Protein AF-A0A383BA47-F1 (afdb_monomer)

pLDDT: mean 78.06, std 13.77, range [44.09, 92.88]

Nearest PDB structures (foldseek):
  3ci6-assembly1_B  TM=8.233E-01  e=1.642E-02  Acinetobacter baylyi ADP1
  4g3k-assembly1_A  TM=7.270E-01  e=2.456E-01  Aquifex aeolicus VF5
  6oei-assembly1_A-2  TM=8.410E-01  e=1.365E+00  Saccharomyces cerevisiae S288C
  8att-assembly1_A  TM=3.236E-01  e=5.108E+00  Saccharomyces cerevisiae S288C
  8atv-assembly1_A  TM=3.169E-01  e=6.651E+00  Saccharomyces cerevisiae S288C

Mean predicted aligned error: 12.54 Å

Foldseek 3Di:
DDDDDPDPDPDPPPPCVVVVVVLVVVLVVLLVPDPDPLVSVQVNQVSVCVVVVHQWDWDWDQDPVVRDTDTSDIDNCVVVVVD

Sequence (83 aa):
MFFKSKNPEPIKQESTTSKDLAIITQMNQEFATSLDLNETLQTALEVIIKRINAQAANIFLIEEKKQVFQCIASKHQAYLDEY

Structure (mmCIF, N/CA/C/O backbone):
data_AF-A0A383BA47-F1
#
_entry.id   AF-A0A383BA47-F1
#
loop_
_atom_site.group_PDB
_atom_site.id
_atom_site.type_symbol
_atom_site.label_atom_id
_atom_site.label_alt_id
_atom_site.label_comp_id
_atom_site.label_asym_id
_atom_site.label_entity_id
_atom_site.label_seq_id
_atom_site.pdbx_PDB_ins_code
_atom_site.Cartn_x
_atom_site.Cartn_y
_atom_site.Cartn_z
_atom_site.occupancy
_atom_site.B_iso_or_equiv
_atom_site.auth_seq_id
_atom_site.auth_comp_id
_atom_site.auth_asym_id
_atom_site.auth_atom_id
_atom_site.pdbx_PDB_model_num
ATOM 1 N N . MET A 1 1 ? 40.125 -45.798 11.653 1.00 44.09 1 MET A N 1
ATOM 2 C CA . MET A 1 1 ? 39.764 -44.735 10.689 1.00 44.09 1 MET A CA 1
ATOM 3 C C . MET A 1 1 ? 38.896 -43.728 11.426 1.00 44.09 1 MET A C 1
ATOM 5 O O . MET A 1 1 ? 37.836 -44.101 11.905 1.00 44.09 1 MET A O 1
ATOM 9 N N . PHE A 1 2 ? 39.395 -42.509 11.628 1.00 46.53 2 PHE A N 1
ATOM 10 C CA . PHE A 1 2 ? 38.716 -41.472 12.409 1.00 46.53 2 PHE A CA 1
ATOM 11 C C . PHE A 1 2 ? 37.846 -40.626 11.478 1.00 46.53 2 PHE A C 1
ATOM 13 O O . PHE A 1 2 ? 38.352 -39.776 10.747 1.00 46.53 2 PHE A O 1
ATOM 20 N N . PHE A 1 3 ? 36.540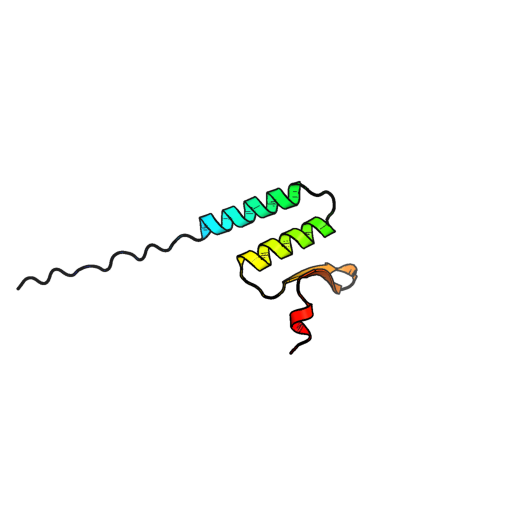 -40.879 11.485 1.00 56.44 3 PHE A N 1
ATOM 21 C CA . PHE A 1 3 ? 35.571 -40.059 10.768 1.00 56.44 3 PHE A CA 1
ATOM 22 C C . PHE A 1 3 ? 35.382 -38.744 11.530 1.00 56.44 3 PHE A C 1
ATOM 24 O O . PHE A 1 3 ? 34.705 -38.692 12.554 1.00 56.44 3 PHE A O 1
ATOM 31 N N . LYS A 1 4 ? 36.010 -37.667 11.047 1.00 53.75 4 LYS A N 1
ATOM 32 C CA . LYS A 1 4 ? 35.660 -36.308 11.468 1.00 53.75 4 LYS A CA 1
ATOM 33 C C . LYS A 1 4 ? 34.277 -35.993 10.900 1.00 53.75 4 LYS A C 1
ATOM 35 O O . LYS A 1 4 ? 34.146 -35.765 9.700 1.00 53.75 4 LYS A O 1
ATOM 40 N N . SER A 1 5 ? 33.259 -36.002 11.756 1.00 58.50 5 SER A N 1
ATOM 41 C CA . SER A 1 5 ? 31.935 -35.489 11.411 1.00 58.50 5 SER A CA 1
ATOM 42 C C . SER A 1 5 ? 32.063 -33.994 11.103 1.00 58.50 5 SER A C 1
ATOM 44 O O . SER A 1 5 ? 32.375 -33.198 11.990 1.00 58.50 5 SER A O 1
ATOM 46 N N . LYS A 1 6 ? 31.892 -33.609 9.834 1.00 59.41 6 LYS A N 1
ATOM 47 C CA . LYS A 1 6 ? 31.643 -32.213 9.465 1.00 59.41 6 LYS A CA 1
ATOM 48 C C . LYS A 1 6 ? 30.234 -31.893 9.952 1.00 59.41 6 LYS A C 1
ATOM 50 O O . LYS A 1 6 ? 29.265 -32.284 9.308 1.00 59.41 6 LYS A O 1
ATOM 55 N N . ASN A 1 7 ? 30.123 -31.214 11.092 1.00 61.41 7 ASN A N 1
ATOM 56 C CA . ASN A 1 7 ? 28.869 -30.562 11.452 1.00 61.41 7 ASN A CA 1
ATOM 57 C C . ASN A 1 7 ? 28.491 -29.610 10.303 1.00 61.41 7 ASN A C 1
ATOM 59 O O . ASN A 1 7 ? 29.366 -28.859 9.857 1.00 61.41 7 ASN A O 1
ATOM 63 N N . PRO A 1 8 ? 27.250 -29.651 9.790 1.00 58.53 8 PRO A N 1
ATOM 64 C CA . PRO A 1 8 ? 26.812 -28.699 8.782 1.00 58.53 8 PRO A CA 1
ATOM 65 C C . PRO A 1 8 ? 26.911 -27.289 9.370 1.00 58.53 8 PRO A C 1
ATOM 67 O O . PRO A 1 8 ? 26.472 -27.044 10.496 1.00 58.53 8 PRO A O 1
ATOM 70 N N . GLU A 1 9 ? 27.547 -26.381 8.631 1.00 62.25 9 GLU A N 1
ATOM 71 C CA . GLU A 1 9 ? 27.611 -24.968 8.994 1.00 62.25 9 GLU A CA 1
ATOM 72 C C . GLU A 1 9 ? 26.181 -24.438 9.186 1.00 62.25 9 GLU A C 1
ATOM 74 O O . GLU A 1 9 ? 25.294 -24.786 8.397 1.00 62.25 9 GLU A O 1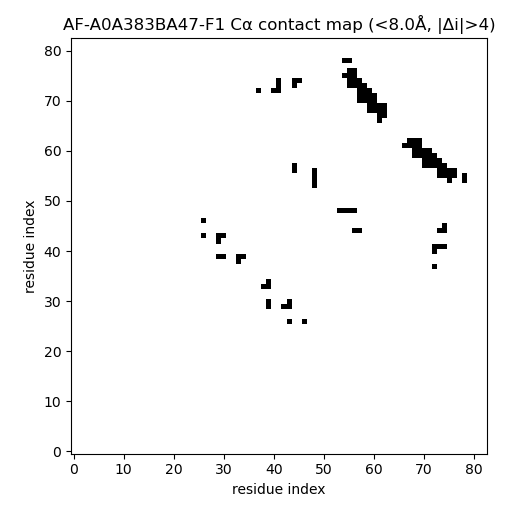
ATOM 79 N N . PRO A 1 10 ? 25.918 -23.631 10.230 1.00 57.97 10 PRO A N 1
ATOM 80 C CA . PRO A 1 10 ? 24.596 -23.064 10.432 1.00 57.97 10 PRO A CA 1
ATOM 81 C C . PRO A 1 10 ? 24.242 -22.244 9.194 1.00 57.97 10 PRO A C 1
ATOM 83 O O . PRO A 1 10 ? 24.971 -21.325 8.815 1.00 57.97 10 PRO A O 1
ATOM 86 N N . ILE A 1 11 ? 23.128 -22.599 8.555 1.00 58.88 11 ILE A N 1
ATOM 87 C CA . ILE A 1 11 ? 22.534 -21.829 7.466 1.00 58.88 11 ILE A CA 1
ATOM 88 C C . ILE A 1 11 ? 22.350 -20.414 8.019 1.00 58.88 11 ILE A C 1
ATOM 90 O O . ILE A 1 11 ? 21.511 -20.199 8.894 1.00 58.88 11 ILE A O 1
ATOM 94 N N . LYS A 1 12 ? 23.171 -19.455 7.570 1.00 57.06 12 LYS A N 1
ATOM 95 C CA . LYS A 1 12 ? 22.945 -18.034 7.843 1.00 57.06 12 LYS A CA 1
ATOM 96 C C . LYS A 1 12 ? 21.580 -17.706 7.249 1.00 57.06 12 LYS A C 1
ATOM 98 O O . LYS A 1 12 ? 21.465 -17.510 6.044 1.00 57.06 12 LYS A O 1
ATOM 103 N N . GLN A 1 13 ? 20.546 -17.686 8.083 1.00 54.66 13 GLN A N 1
ATOM 104 C CA . GLN A 1 13 ? 19.297 -17.030 7.735 1.00 54.66 13 GLN A CA 1
ATOM 105 C C . GLN A 1 13 ? 19.663 -15.568 7.479 1.00 54.66 13 GLN A C 1
ATOM 107 O O . GLN A 1 13 ? 20.000 -14.841 8.414 1.00 54.66 13 GLN A O 1
ATOM 112 N N . GLU A 1 14 ? 19.696 -15.155 6.211 1.00 56.66 14 GLU A N 1
ATOM 113 C CA . GLU A 1 14 ? 19.738 -13.736 5.872 1.00 56.66 14 GLU A CA 1
ATOM 114 C C . GLU A 1 14 ? 18.543 -13.082 6.566 1.00 56.66 14 GLU A C 1
ATOM 116 O O . GLU A 1 14 ? 17.392 -13.347 6.220 1.00 56.66 14 GLU A O 1
ATOM 121 N N . SER A 1 15 ? 18.805 -12.269 7.588 1.00 62.31 15 SER A N 1
ATOM 122 C CA . SER A 1 15 ? 17.753 -11.580 8.319 1.00 62.31 15 SER A CA 1
ATOM 123 C C . SER A 1 15 ? 17.100 -10.555 7.391 1.00 62.31 15 SER A C 1
ATOM 125 O O . SER A 1 15 ? 17.659 -9.495 7.091 1.00 62.31 15 SER A O 1
ATOM 127 N N . THR A 1 16 ? 15.886 -10.863 6.926 1.00 67.56 16 THR A N 1
ATOM 128 C CA . THR A 1 16 ? 15.071 -9.939 6.119 1.00 67.56 16 THR A CA 1
ATOM 129 C C . THR A 1 16 ? 14.748 -8.661 6.882 1.00 67.56 16 THR A C 1
ATOM 131 O O . THR A 1 16 ? 14.485 -7.644 6.262 1.00 67.56 16 THR A O 1
ATOM 134 N N . THR A 1 17 ? 14.894 -8.668 8.210 1.00 73.88 17 THR A N 1
ATOM 135 C CA . THR A 1 17 ? 14.663 -7.541 9.120 1.00 73.88 17 THR A CA 1
ATOM 136 C C . THR A 1 17 ? 15.319 -6.237 8.664 1.00 73.88 17 THR A C 1
ATOM 138 O O . THR A 1 17 ? 14.712 -5.176 8.760 1.00 73.88 17 THR A O 1
ATOM 141 N N . SER A 1 18 ? 16.547 -6.296 8.140 1.00 76.06 18 SER A N 1
ATOM 142 C CA . SER A 1 18 ? 17.244 -5.110 7.619 1.00 76.06 18 SER A CA 1
ATOM 143 C C . SER A 1 18 ? 16.606 -4.578 6.330 1.00 76.06 18 SER A C 1
ATOM 145 O O . SER A 1 18 ? 16.468 -3.367 6.151 1.00 76.06 18 SER A O 1
ATOM 147 N N . LYS A 1 19 ? 16.155 -5.485 5.454 1.00 75.62 19 LYS A N 1
ATOM 148 C CA . LYS A 1 19 ? 15.404 -5.161 4.238 1.00 75.62 19 LYS A CA 1
ATOM 149 C C . LYS A 1 19 ? 14.039 -4.578 4.626 1.00 75.62 19 LYS A C 1
ATOM 151 O O . LYS A 1 19 ? 13.702 -3.509 4.128 1.00 75.62 19 LYS A O 1
ATOM 156 N N . ASP A 1 20 ? 13.312 -5.196 5.549 1.00 77.69 20 ASP A N 1
ATOM 157 C CA . ASP A 1 20 ? 11.979 -4.767 5.992 1.00 77.69 20 ASP A CA 1
ATOM 158 C C . ASP A 1 20 ? 12.014 -3.386 6.666 1.00 77.69 20 ASP A C 1
ATOM 160 O O . ASP A 1 20 ? 11.207 -2.513 6.353 1.00 77.69 20 ASP A O 1
ATOM 164 N N . LEU A 1 21 ? 13.022 -3.120 7.503 1.00 83.62 21 LEU A N 1
ATOM 165 C CA . LEU A 1 21 ? 13.220 -1.802 8.111 1.00 83.62 21 LEU A CA 1
ATOM 166 C C . LEU A 1 21 ? 13.506 -0.712 7.066 1.00 83.62 21 LEU A C 1
ATOM 168 O O . LEU A 1 21 ? 13.016 0.415 7.186 1.00 83.62 21 LEU A O 1
ATOM 172 N N . ALA A 1 22 ? 14.258 -1.048 6.015 1.00 82.44 22 ALA A N 1
ATOM 173 C CA . ALA A 1 22 ? 14.483 -0.138 4.898 1.00 82.44 22 ALA A CA 1
ATOM 174 C C . ALA A 1 22 ? 13.191 0.133 4.103 1.00 82.44 22 ALA A C 1
ATOM 176 O O . ALA A 1 22 ? 13.036 1.236 3.591 1.00 82.44 22 ALA A O 1
ATOM 177 N N . ILE A 1 23 ? 12.252 -0.827 4.018 1.00 75.62 23 ILE A N 1
ATOM 178 C CA . ILE A 1 23 ? 10.911 -0.598 3.430 1.00 75.62 23 ILE A CA 1
ATOM 179 C C . ILE A 1 23 ? 10.189 0.478 4.229 1.00 75.62 23 ILE A C 1
ATOM 181 O O . ILE A 1 23 ? 9.776 1.490 3.674 1.00 75.62 23 ILE A O 1
ATOM 185 N N . ILE A 1 24 ? 10.077 0.258 5.538 1.00 81.62 24 ILE A N 1
ATOM 186 C CA . ILE A 1 24 ? 9.312 1.127 6.433 1.00 81.62 24 ILE A CA 1
ATOM 187 C C . ILE A 1 24 ? 9.899 2.542 6.431 1.00 81.62 24 ILE A C 1
ATOM 189 O O . ILE A 1 24 ? 9.162 3.521 6.368 1.00 81.62 24 ILE A O 1
ATOM 193 N N . THR A 1 25 ? 11.229 2.656 6.448 1.00 84.62 25 THR A N 1
ATOM 194 C CA . THR A 1 25 ? 11.914 3.954 6.407 1.00 84.62 25 THR A CA 1
ATOM 195 C C . THR A 1 25 ? 11.653 4.698 5.099 1.00 84.62 25 THR A C 1
ATOM 197 O O . THR A 1 25 ? 11.326 5.882 5.140 1.00 84.62 25 THR A O 1
ATOM 200 N N . GLN A 1 26 ? 11.755 4.015 3.954 1.00 81.06 26 GLN A N 1
ATOM 201 C CA . GLN A 1 26 ? 11.509 4.621 2.644 1.00 81.06 26 GLN A CA 1
ATOM 202 C C . GLN A 1 26 ? 10.0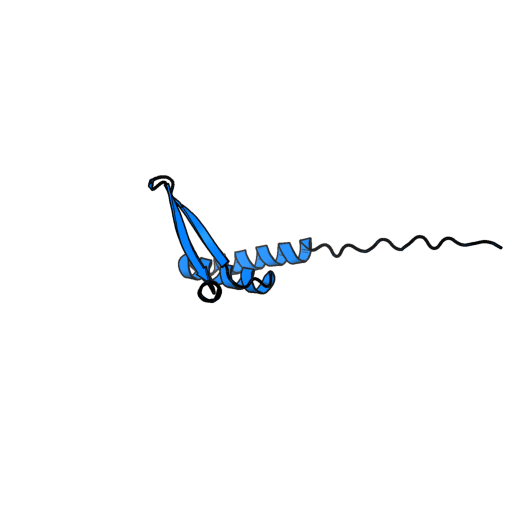49 5.069 2.500 1.00 81.06 26 GLN A C 1
ATOM 204 O O . GLN A 1 26 ? 9.794 6.206 2.115 1.00 81.06 26 GLN A O 1
ATOM 209 N N . MET A 1 27 ? 9.097 4.217 2.897 1.00 79.56 27 MET A N 1
ATOM 210 C CA . MET A 1 27 ? 7.674 4.564 2.896 1.00 79.56 27 MET A CA 1
ATOM 211 C C . MET A 1 27 ? 7.397 5.792 3.766 1.00 79.56 27 MET A C 1
ATOM 213 O O . MET A 1 27 ? 6.719 6.711 3.327 1.00 79.56 27 MET A O 1
ATOM 217 N N . ASN A 1 28 ? 7.968 5.855 4.974 1.00 82.00 28 ASN A N 1
ATOM 218 C CA . ASN A 1 28 ? 7.801 7.009 5.860 1.00 82.00 28 ASN A CA 1
ATOM 219 C C . ASN A 1 28 ? 8.359 8.309 5.265 1.00 82.00 28 ASN A C 1
ATOM 221 O O . ASN A 1 28 ? 7.776 9.369 5.479 1.00 82.00 28 ASN A O 1
ATOM 225 N N . GLN A 1 29 ? 9.475 8.247 4.534 1.00 80.56 29 GLN A N 1
ATOM 226 C CA . GLN A 1 29 ? 10.031 9.423 3.861 1.00 80.56 29 GLN A CA 1
ATOM 227 C C . GLN A 1 29 ? 9.117 9.904 2.736 1.00 80.56 29 GLN A C 1
ATOM 229 O O . GLN A 1 29 ? 8.805 11.089 2.685 1.00 80.56 29 GLN A O 1
ATOM 234 N N . GLU A 1 30 ? 8.637 8.998 1.885 1.00 75.38 30 GLU A N 1
ATOM 235 C CA . GLU A 1 30 ? 7.697 9.333 0.809 1.00 75.38 30 GLU A CA 1
ATOM 236 C C . GLU A 1 30 ? 6.387 9.900 1.374 1.00 75.38 30 GLU A C 1
ATOM 238 O O . GLU A 1 30 ? 5.899 10.926 0.901 1.00 75.38 30 GLU A O 1
ATOM 243 N N . PHE A 1 31 ? 5.889 9.328 2.473 1.00 75.75 31 PHE A N 1
ATOM 244 C CA . PHE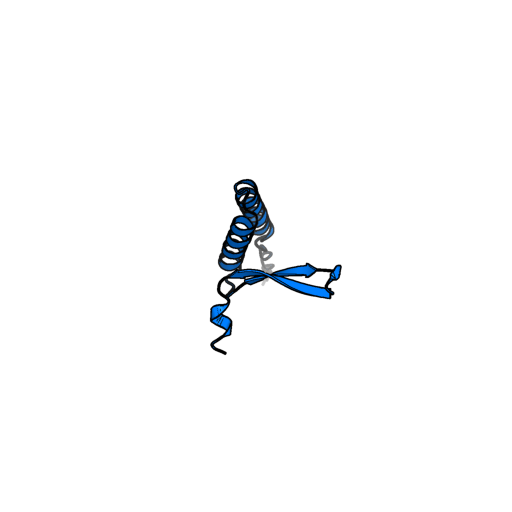 A 1 31 ? 4.718 9.832 3.187 1.00 75.75 31 PHE A CA 1
ATOM 245 C C . PHE A 1 31 ? 4.898 11.230 3.776 1.00 75.75 31 PHE A C 1
ATOM 247 O O . PHE A 1 31 ? 3.962 12.022 3.765 1.00 75.75 31 PHE A O 1
ATOM 254 N N . ALA A 1 32 ? 6.089 11.560 4.275 1.00 75.31 32 ALA A N 1
ATOM 255 C CA . ALA A 1 32 ? 6.354 12.873 4.855 1.00 75.31 32 ALA A CA 1
ATOM 256 C C . ALA A 1 32 ? 6.456 13.997 3.805 1.00 75.31 32 ALA A C 1
ATOM 258 O O . ALA A 1 32 ? 6.447 15.172 4.173 1.00 75.31 32 ALA A O 1
ATOM 259 N N . THR A 1 33 ? 6.583 13.659 2.516 1.00 73.38 33 THR A N 1
ATOM 260 C CA . THR A 1 33 ? 6.849 14.636 1.445 1.00 73.38 33 THR A CA 1
ATOM 261 C C . THR A 1 33 ? 5.609 15.173 0.738 1.00 73.38 33 THR A C 1
ATOM 263 O O . THR A 1 33 ? 5.709 16.220 0.100 1.00 73.38 33 THR A O 1
ATOM 266 N N . SER A 1 34 ? 4.449 14.520 0.863 1.00 71.94 34 SER A N 1
ATOM 267 C CA . SER A 1 34 ? 3.214 14.959 0.202 1.00 71.94 34 SER A CA 1
ATOM 268 C C . SER A 1 34 ? 2.142 15.362 1.217 1.00 71.94 34 SER A C 1
ATOM 270 O O . SER A 1 34 ? 1.908 14.692 2.220 1.00 71.94 34 SER A O 1
ATOM 272 N N . LEU A 1 35 ? 1.488 16.496 0.952 1.00 76.31 35 LEU A N 1
ATOM 273 C CA . LEU A 1 35 ? 0.274 16.924 1.657 1.00 76.31 35 LEU A CA 1
ATOM 274 C C . LEU A 1 35 ? -0.990 16.323 1.018 1.00 76.31 35 LEU A C 1
ATOM 276 O O . LEU A 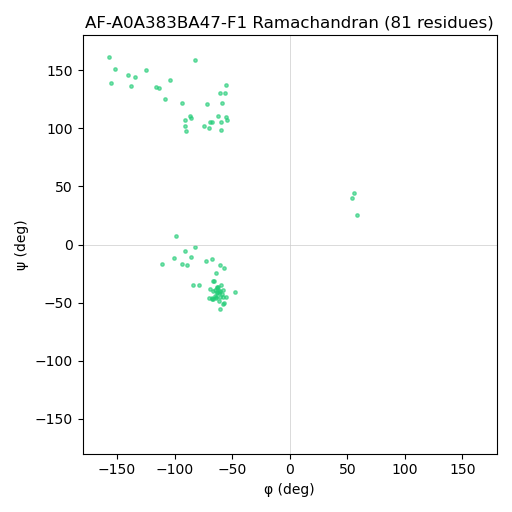1 35 ? -2.076 16.433 1.589 1.00 76.31 35 LEU A O 1
ATOM 280 N N . ASP A 1 36 ? -0.861 15.704 -0.160 1.00 83.00 36 ASP A N 1
ATOM 281 C CA . ASP A 1 36 ? -1.947 15.037 -0.864 1.00 83.00 36 ASP A CA 1
ATOM 282 C C . ASP A 1 36 ? -2.001 13.563 -0.444 1.00 83.00 36 ASP A C 1
ATOM 284 O O . ASP A 1 36 ? -1.171 12.729 -0.819 1.00 83.00 36 ASP A O 1
ATOM 288 N N . LEU A 1 37 ? -3.015 13.231 0.355 1.00 81.75 37 LEU A N 1
ATOM 289 C CA . LEU A 1 37 ? -3.232 11.875 0.851 1.00 81.75 37 LEU A CA 1
ATOM 290 C C . LEU A 1 37 ? -3.440 10.860 -0.285 1.00 81.75 37 LEU A C 1
ATOM 292 O O . LEU A 1 37 ? -3.011 9.715 -0.165 1.00 81.75 37 LEU A O 1
ATOM 296 N N . ASN A 1 38 ? -4.084 11.250 -1.385 1.00 86.56 38 ASN A N 1
ATOM 297 C CA . ASN A 1 38 ? -4.323 10.343 -2.502 1.00 86.56 38 ASN A CA 1
ATOM 298 C C . ASN A 1 38 ? -3.011 10.024 -3.233 1.00 86.56 38 ASN A C 1
ATOM 300 O O . ASN A 1 38 ? -2.714 8.855 -3.469 1.00 86.56 38 ASN A O 1
ATOM 304 N N . GLU A 1 39 ? -2.188 11.032 -3.523 1.00 87.19 39 GLU A N 1
ATOM 305 C CA . GLU A 1 39 ? -0.854 10.835 -4.114 1.00 87.19 39 GLU A CA 1
ATOM 306 C C . GLU A 1 39 ? 0.043 9.960 -3.220 1.00 87.19 39 GLU A C 1
ATOM 308 O O . GLU A 1 39 ? 0.704 9.025 -3.686 1.00 87.19 39 GLU A O 1
ATOM 313 N N . THR A 1 40 ? -0.006 10.220 -1.915 1.00 87.31 40 THR A N 1
ATOM 314 C CA . THR A 1 40 ? 0.705 9.478 -0.868 1.00 87.31 40 THR A CA 1
ATOM 315 C C . THR A 1 40 ? 0.349 7.984 -0.890 1.00 87.31 40 THR A C 1
ATOM 317 O O . THR A 1 40 ? 1.231 7.122 -0.934 1.00 87.31 40 THR A O 1
ATOM 320 N N . LEU A 1 41 ? -0.946 7.653 -0.914 1.00 90.31 41 LEU A N 1
ATOM 321 C CA . LEU A 1 41 ? -1.432 6.268 -0.943 1.00 90.31 41 LEU A CA 1
ATOM 322 C C . LEU A 1 41 ? -1.074 5.553 -2.253 1.00 90.31 41 LEU A C 1
ATOM 324 O O . LEU A 1 41 ? -0.680 4.385 -2.235 1.00 90.31 41 LEU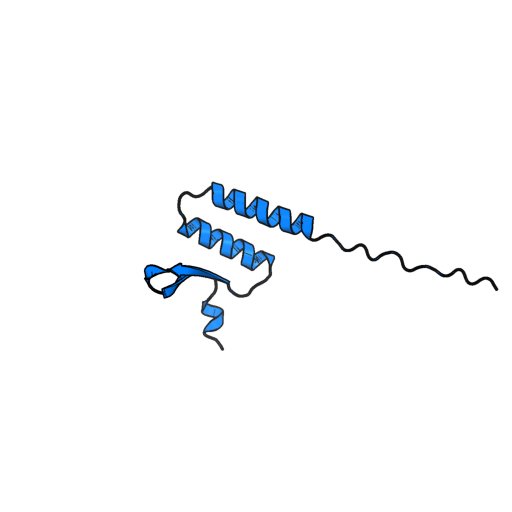 A O 1
ATOM 328 N N . GLN A 1 42 ? -1.176 6.252 -3.384 1.00 91.12 42 GLN A N 1
ATOM 329 C CA . GLN A 1 42 ? -0.829 5.712 -4.701 1.00 91.12 42 GLN A CA 1
ATOM 330 C C . GLN A 1 42 ? 0.666 5.391 -4.815 1.00 91.12 42 GLN A C 1
ATOM 332 O O . GLN A 1 42 ? 1.036 4.359 -5.380 1.00 91.12 42 GLN A O 1
ATOM 337 N N . THR A 1 43 ? 1.520 6.242 -4.244 1.00 90.44 43 THR A N 1
ATOM 338 C CA . THR A 1 43 ? 2.977 6.049 -4.222 1.00 90.44 43 THR A CA 1
ATOM 339 C C . THR A 1 43 ? 3.367 4.857 -3.351 1.00 90.44 43 THR A C 1
ATOM 341 O O . THR A 1 43 ? 4.110 3.983 -3.797 1.00 90.44 43 THR A O 1
ATOM 344 N N . ALA A 1 44 ? 2.795 4.737 -2.149 1.00 87.62 44 ALA A N 1
ATOM 345 C CA . ALA A 1 44 ? 3.069 3.582 -1.297 1.00 87.62 44 ALA A CA 1
ATOM 346 C C . ALA A 1 44 ? 2.606 2.259 -1.906 1.00 87.62 44 ALA A C 1
ATOM 348 O O . ALA A 1 44 ? 3.338 1.272 -1.825 1.00 87.62 44 ALA A O 1
ATOM 349 N N . LEU A 1 45 ? 1.432 2.229 -2.548 1.00 91.88 45 LEU A N 1
ATOM 350 C CA . LEU A 1 45 ? 0.983 1.045 -3.281 1.00 91.88 45 LEU A CA 1
ATOM 351 C C . LEU A 1 45 ? 2.014 0.615 -4.333 1.00 91.88 45 LEU A C 1
ATOM 353 O O . LEU A 1 45 ? 2.364 -0.559 -4.397 1.00 91.88 45 LEU A O 1
ATOM 357 N N . GLU A 1 46 ? 2.554 1.555 -5.107 1.00 91.00 46 GLU A N 1
ATOM 358 C CA . GLU A 1 46 ? 3.571 1.285 -6.129 1.00 91.00 46 GLU A CA 1
ATOM 359 C C . GLU A 1 46 ? 4.859 0.677 -5.536 1.00 91.00 46 GLU A C 1
ATOM 361 O O . GLU A 1 46 ? 5.391 -0.303 -6.067 1.00 91.00 46 GLU A O 1
ATOM 366 N N . VAL A 1 47 ? 5.354 1.229 -4.422 1.00 89.31 47 VAL A N 1
ATOM 367 C CA . VAL A 1 47 ? 6.561 0.729 -3.738 1.00 89.31 47 VAL A CA 1
ATOM 368 C C . VAL A 1 47 ? 6.346 -0.674 -3.180 1.00 89.31 47 VAL A C 1
ATOM 370 O O . VAL A 1 47 ? 7.196 -1.550 -3.362 1.00 89.31 47 VAL A O 1
ATOM 373 N N . ILE A 1 48 ? 5.200 -0.911 -2.540 1.00 88.06 48 ILE A N 1
ATOM 374 C CA . ILE A 1 48 ? 4.824 -2.214 -1.982 1.00 88.06 48 ILE A CA 1
ATOM 375 C C . ILE A 1 48 ? 4.730 -3.264 -3.097 1.00 88.06 48 ILE A C 1
ATOM 377 O O . ILE A 1 48 ? 5.338 -4.331 -2.981 1.00 88.06 48 ILE A O 1
ATOM 381 N N . ILE A 1 49 ? 4.028 -2.950 -4.194 1.00 90.50 49 ILE A N 1
ATOM 382 C CA . ILE A 1 49 ? 3.845 -3.848 -5.345 1.00 90.50 49 ILE A CA 1
ATOM 383 C C . ILE A 1 49 ? 5.195 -4.255 -5.934 1.00 90.50 49 ILE A C 1
ATOM 385 O O . ILE A 1 49 ? 5.471 -5.450 -6.061 1.00 90.50 49 ILE A O 1
ATOM 389 N N . LYS A 1 50 ? 6.067 -3.282 -6.233 1.00 89.12 50 LYS A N 1
ATOM 390 C CA . LYS A 1 50 ? 7.403 -3.541 -6.799 1.00 89.12 50 LYS A CA 1
ATOM 391 C C . LYS A 1 50 ? 8.265 -4.397 -5.883 1.00 89.12 50 LYS A C 1
ATOM 393 O O . LYS A 1 50 ? 8.999 -5.259 -6.354 1.00 89.12 50 LYS A O 1
ATOM 398 N N . ARG A 1 51 ? 8.198 -4.155 -4.573 1.00 81.62 51 ARG A N 1
ATOM 399 C CA . ARG A 1 51 ? 9.084 -4.807 -3.607 1.00 81.62 51 ARG A CA 1
ATOM 400 C C . ARG A 1 51 ? 8.670 -6.237 -3.274 1.00 81.62 51 ARG A C 1
ATOM 402 O O . ARG A 1 51 ? 9.542 -7.074 -3.061 1.00 81.62 51 ARG A O 1
ATOM 409 N N . ILE A 1 52 ? 7.369 -6.513 -3.237 1.00 87.44 52 ILE A N 1
ATOM 410 C CA . ILE A 1 52 ? 6.822 -7.856 -2.979 1.00 87.44 52 ILE A CA 1
ATOM 411 C C . ILE A 1 52 ? 6.603 -8.632 -4.293 1.00 87.44 52 ILE A C 1
ATOM 413 O O . ILE A 1 52 ? 6.303 -9.822 -4.266 1.00 87.44 52 ILE A O 1
ATOM 417 N N . ASN A 1 53 ? 6.820 -7.986 -5.447 1.00 86.38 53 ASN A N 1
ATOM 418 C CA . ASN A 1 53 ? 6.569 -8.536 -6.781 1.00 86.38 53 ASN A CA 1
ATOM 419 C C . ASN A 1 53 ? 5.112 -9.012 -6.948 1.00 86.38 53 ASN A C 1
ATOM 421 O O . ASN A 1 53 ? 4.844 -10.106 -7.444 1.00 86.38 53 ASN A O 1
ATOM 425 N N . ALA A 1 54 ? 4.170 -8.192 -6.475 1.00 87.81 54 ALA A N 1
ATOM 426 C CA . ALA A 1 54 ? 2.738 -8.438 -6.617 1.00 87.81 54 ALA A CA 1
ATOM 427 C C . ALA A 1 54 ? 2.231 -7.974 -7.995 1.00 87.81 54 ALA A C 1
ATOM 429 O O . ALA A 1 54 ? 2.840 -7.122 -8.635 1.00 87.81 54 ALA A O 1
ATOM 430 N N . GLN A 1 55 ? 1.095 -8.509 -8.447 1.00 87.94 55 GLN A N 1
ATOM 431 C CA . GLN A 1 55 ? 0.477 -8.108 -9.722 1.00 87.94 55 GLN A CA 1
ATOM 432 C C . GLN A 1 55 ? -0.392 -6.848 -9.588 1.00 87.94 55 GLN A C 1
ATOM 434 O O . GLN A 1 55 ? -0.445 -6.031 -10.500 1.00 87.94 55 GLN A O 1
ATOM 439 N N . ALA A 1 56 ? -1.060 -6.685 -8.445 1.00 91.19 56 ALA A N 1
ATOM 440 C CA . ALA A 1 56 ? -1.937 -5.562 -8.133 1.00 91.19 56 ALA A CA 1
ATOM 441 C C . ALA A 1 56 ? -2.070 -5.408 -6.613 1.00 91.19 56 ALA A C 1
ATOM 443 O O . ALA A 1 56 ? -1.795 -6.351 -5.866 1.00 91.19 56 ALA A O 1
ATOM 444 N N . ALA A 1 57 ? -2.509 -4.238 -6.148 1.00 92.00 57 ALA A N 1
ATOM 445 C CA . ALA A 1 57 ? -2.836 -4.025 -4.740 1.00 92.00 57 ALA A CA 1
ATOM 446 C C . ALA A 1 57 ? -3.904 -2.939 -4.556 1.00 92.00 57 ALA A C 1
ATOM 448 O O . ALA A 1 57 ? -4.003 -2.000 -5.347 1.00 92.00 57 ALA A O 1
ATOM 449 N N . ASN A 1 58 ? -4.679 -3.081 -3.479 1.00 92.38 58 ASN A N 1
ATOM 450 C CA . ASN A 1 58 ? -5.795 -2.212 -3.115 1.00 92.38 58 ASN A CA 1
ATOM 451 C C . ASN A 1 58 ? -5.719 -1.855 -1.624 1.00 92.38 58 ASN A C 1
ATOM 453 O O . ASN A 1 58 ? -5.369 -2.704 -0.804 1.00 92.38 58 ASN A O 1
ATOM 457 N N . ILE A 1 59 ? -6.109 -0.629 -1.269 1.00 91.69 59 ILE A N 1
ATOM 458 C CA . ILE A 1 59 ? -6.315 -0.192 0.117 1.00 91.69 59 ILE A CA 1
ATOM 459 C C . ILE A 1 59 ? -7.813 -0.025 0.351 1.00 91.69 59 ILE A C 1
ATOM 461 O O . ILE A 1 59 ? -8.491 0.723 -0.361 1.00 91.69 59 ILE A O 1
ATOM 465 N N . PHE A 1 60 ? -8.313 -0.710 1.377 1.00 92.88 60 PHE A N 1
ATOM 466 C CA . PHE A 1 60 ? -9.698 -0.620 1.816 1.00 92.88 60 PHE A CA 1
ATOM 467 C C . PHE A 1 60 ? -9.770 0.004 3.205 1.00 92.88 60 PHE A C 1
ATOM 469 O O . PHE A 1 60 ? -9.027 -0.391 4.103 1.00 92.88 60 PHE A O 1
ATOM 476 N N . LEU A 1 61 ? -10.695 0.943 3.385 1.00 90.62 61 LEU A N 1
ATOM 477 C CA . LEU A 1 61 ? -11.106 1.411 4.703 1.00 90.62 61 LEU A CA 1
ATOM 478 C C . LEU A 1 61 ? -12.465 0.823 5.057 1.00 90.62 61 LEU A C 1
ATOM 480 O O . LEU A 1 61 ? -13.352 0.701 4.209 1.00 90.62 61 LEU A O 1
ATOM 484 N N . ILE A 1 62 ? -12.618 0.469 6.328 1.00 91.94 62 ILE A N 1
ATOM 485 C CA . ILE A 1 62 ? -13.899 0.061 6.892 1.00 91.94 62 ILE A CA 1
ATOM 486 C C . ILE A 1 62 ? -14.609 1.333 7.340 1.00 91.94 62 ILE A C 1
ATOM 488 O O . ILE A 1 62 ? -14.191 1.971 8.304 1.00 91.94 62 ILE A O 1
ATOM 492 N N . GLU A 1 63 ? -15.679 1.699 6.642 1.00 88.69 63 GLU A N 1
ATOM 493 C CA . GLU A 1 63 ? -16.518 2.827 7.036 1.00 88.69 63 GLU A CA 1
ATOM 494 C C . GLU A 1 63 ? -17.627 2.320 7.960 1.00 88.69 63 GLU A C 1
ATOM 496 O O . GLU A 1 63 ? -18.659 1.813 7.511 1.00 88.69 63 GLU A O 1
ATOM 501 N N . GLU A 1 64 ? -17.418 2.460 9.268 1.00 86.38 64 GLU A N 1
ATOM 502 C CA . GLU A 1 64 ? -18.301 1.912 10.305 1.00 86.38 64 GLU A CA 1
ATOM 503 C C . GLU A 1 64 ? -19.745 2.420 10.185 1.00 86.38 64 GLU A C 1
ATOM 505 O O . GLU A 1 64 ? -20.694 1.647 10.322 1.00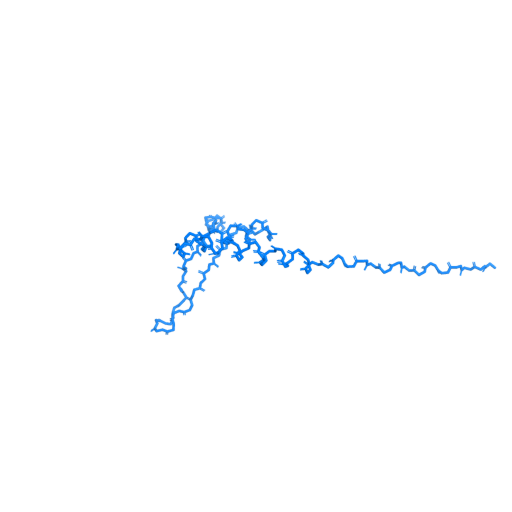 86.38 64 GLU A O 1
ATOM 510 N N . LYS A 1 65 ? -19.934 3.701 9.848 1.00 89.69 65 LYS A N 1
ATOM 511 C CA . LYS A 1 65 ? -21.270 4.312 9.733 1.00 89.69 65 LYS A CA 1
ATOM 512 C C . LYS A 1 65 ? -22.100 3.725 8.600 1.00 89.69 65 LYS A C 1
ATOM 514 O O . LYS A 1 65 ? -23.324 3.704 8.677 1.00 89.69 65 LYS A O 1
ATOM 519 N N . LYS A 1 66 ? -21.434 3.302 7.529 1.00 87.69 66 LYS A N 1
ATOM 520 C CA . LYS A 1 66 ? -22.074 2.751 6.332 1.00 87.69 66 LYS A CA 1
ATOM 521 C C . LYS A 1 66 ? -22.018 1.226 6.300 1.00 87.69 66 LYS A C 1
ATOM 523 O O . LYS A 1 66 ? -22.714 0.642 5.480 1.00 87.69 66 LYS A O 1
ATOM 528 N N . GLN A 1 67 ? -21.225 0.601 7.177 1.00 85.00 67 GLN A N 1
ATOM 529 C CA . GLN A 1 67 ? -20.969 -0.842 7.196 1.00 85.00 67 GLN A CA 1
ATOM 530 C C . GLN A 1 67 ? -20.464 -1.354 5.832 1.00 85.00 67 GLN A C 1
ATOM 532 O O . GLN A 1 67 ? -20.868 -2.415 5.363 1.00 85.00 67 GLN A O 1
ATOM 537 N N . VAL A 1 68 ? -19.590 -0.582 5.171 1.00 89.50 68 VAL A N 1
ATOM 538 C CA . VAL A 1 68 ? -19.018 -0.936 3.860 1.00 89.50 68 VAL A CA 1
ATOM 539 C C . VAL A 1 68 ? -17.494 -0.930 3.885 1.00 89.50 68 VAL A C 1
ATOM 541 O O . VAL A 1 68 ? -16.871 -0.138 4.593 1.00 89.50 68 VAL A O 1
ATOM 544 N N . PHE A 1 69 ? -16.902 -1.782 3.047 1.00 91.00 69 PHE A N 1
ATOM 545 C CA . PHE A 1 69 ? -15.494 -1.695 2.671 1.00 91.00 69 PHE A CA 1
ATOM 546 C C . PHE A 1 69 ? -15.366 -0.734 1.493 1.00 91.00 69 PHE A C 1
ATOM 548 O O . PHE A 1 69 ? -15.788 -1.043 0.378 1.00 91.00 69 PHE A O 1
ATOM 555 N N . GLN A 1 70 ? -14.798 0.441 1.734 1.00 89.50 70 GLN A N 1
ATOM 556 C CA . GLN A 1 70 ? -14.560 1.422 0.687 1.00 89.50 70 GLN A CA 1
ATOM 557 C C . GLN A 1 70 ? -13.144 1.253 0.142 1.00 89.50 70 GLN A C 1
ATOM 559 O O . GLN A 1 70 ? -12.172 1.370 0.888 1.00 89.50 70 GLN A O 1
ATOM 564 N N . CYS A 1 71 ? -13.021 1.005 -1.164 1.00 90.81 71 CYS A N 1
ATOM 565 C CA . CYS A 1 71 ? -11.734 1.101 -1.845 1.00 90.81 71 CYS A CA 1
ATOM 566 C C 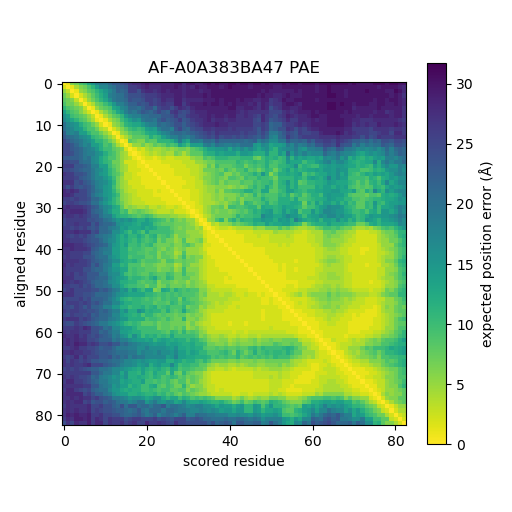. CYS A 1 71 ? -11.349 2.578 -1.958 1.00 90.81 71 CYS A C 1
ATOM 568 O O . CYS A 1 71 ? -12.104 3.369 -2.525 1.00 90.81 71 CYS A O 1
ATOM 570 N N . ILE A 1 72 ? -10.201 2.943 -1.391 1.00 91.12 72 ILE A N 1
ATOM 571 C CA . ILE A 1 72 ? -9.708 4.328 -1.384 1.00 91.12 72 ILE A CA 1
ATOM 572 C C . ILE A 1 72 ? -8.471 4.523 -2.262 1.00 91.12 72 ILE A C 1
ATOM 574 O O . ILE A 1 72 ? -8.150 5.651 -2.617 1.00 91.12 72 ILE A O 1
ATOM 578 N N . ALA A 1 73 ? -7.792 3.435 -2.626 1.00 92.00 73 ALA A N 1
ATOM 579 C CA . ALA A 1 73 ? -6.699 3.434 -3.586 1.00 92.00 73 ALA A CA 1
ATOM 580 C C . ALA A 1 73 ? -6.569 2.038 -4.207 1.00 92.00 73 ALA A C 1
ATOM 582 O O . ALA A 1 73 ? -6.658 1.031 -3.501 1.00 92.00 73 ALA A O 1
ATOM 583 N N . SER A 1 74 ? -6.334 1.983 -5.515 1.00 92.56 74 SER A N 1
ATOM 584 C CA . SER A 1 74 ? -6.066 0.753 -6.259 1.00 92.56 74 SER A CA 1
ATOM 585 C C . SER A 1 74 ? -4.981 0.986 -7.306 1.00 92.56 74 SER A C 1
ATOM 587 O O . SER A 1 74 ? -4.878 2.071 -7.885 1.00 92.56 74 SER A O 1
ATOM 589 N N . LYS A 1 75 ? -4.163 -0.042 -7.551 1.00 92.81 75 LYS A N 1
ATOM 590 C CA . LYS A 1 75 ? -3.102 -0.046 -8.565 1.00 92.81 75 LYS A CA 1
ATOM 591 C C . LYS A 1 75 ? -3.075 -1.374 -9.307 1.00 92.81 75 LYS A C 1
ATOM 593 O O . LYS A 1 75 ? -3.148 -2.435 -8.692 1.00 92.81 75 LYS A O 1
ATOM 598 N N . HIS A 1 76 ? -2.936 -1.287 -10.632 1.00 89.19 76 HIS A N 1
ATOM 599 C CA . HIS A 1 76 ? -2.836 -2.428 -11.552 1.00 89.19 76 HIS A CA 1
ATOM 600 C C . HIS A 1 76 ? -4.039 -3.393 -11.512 1.00 89.19 76 HIS A C 1
ATOM 602 O O . HIS A 1 76 ? -3.932 -4.554 -11.881 1.00 89.19 76 HIS A O 1
ATOM 608 N N . GLN A 1 77 ? -5.220 -2.909 -11.116 1.00 76.56 77 GLN A N 1
ATOM 609 C CA . GLN A 1 77 ? -6.418 -3.744 -10.983 1.00 76.56 77 GLN A CA 1
ATOM 610 C C . GLN A 1 77 ? -6.908 -4.345 -12.312 1.00 76.56 77 GLN A C 1
ATOM 612 O O . GLN A 1 77 ? -7.512 -5.409 -12.296 1.00 76.56 77 GLN A O 1
ATOM 617 N N . ALA A 1 78 ? -6.581 -3.718 -13.448 1.00 71.25 78 ALA A N 1
ATOM 618 C CA . ALA A 1 78 ? -6.931 -4.209 -14.784 1.00 71.25 78 ALA A CA 1
ATOM 619 C C . ALA A 1 78 ? -6.404 -5.629 -15.086 1.00 71.25 78 ALA A C 1
ATOM 621 O O . ALA A 1 78 ? -6.961 -6.303 -15.941 1.00 71.25 78 ALA A O 1
ATOM 622 N N . TYR A 1 79 ? -5.388 -6.120 -14.361 1.00 61.09 79 TYR A N 1
ATOM 623 C CA . TYR A 1 79 ? -4.932 -7.514 -14.475 1.00 61.09 79 TYR A CA 1
ATOM 624 C C . TYR A 1 79 ? -5.949 -8.549 -13.955 1.00 61.09 79 TYR A C 1
ATOM 626 O O . TYR A 1 79 ? -5.761 -9.740 -14.186 1.00 61.09 79 TYR A O 1
ATOM 634 N N . LEU A 1 80 ? -6.998 -8.131 -13.235 1.00 60.09 80 LEU A N 1
ATOM 635 C CA . LEU A 1 80 ? -8.043 -9.023 -12.719 1.00 60.09 80 LEU A CA 1
ATOM 636 C C . LEU A 1 80 ? -9.209 -9.229 -13.696 1.00 60.09 80 LEU A C 1
ATOM 638 O O . LEU A 1 80 ? -9.942 -10.193 -13.524 1.00 60.09 80 LEU A O 1
ATOM 642 N N . ASP A 1 81 ? -9.371 -8.369 -14.708 1.00 56.16 81 ASP A N 1
ATOM 643 C CA . ASP A 1 81 ? -10.469 -8.466 -15.688 1.00 56.16 81 ASP A CA 1
ATOM 644 C C . ASP A 1 81 ? -10.174 -9.477 -16.822 1.00 56.16 81 ASP A C 1
ATOM 646 O O . ASP A 1 81 ? -11.011 -9.701 -17.695 1.00 56.16 81 ASP A O 1
ATOM 650 N N . GLU A 1 82 ? -8.983 -10.089 -16.822 1.00 52.00 82 GLU A N 1
ATOM 651 C CA . GLU A 1 82 ? -8.532 -11.068 -17.827 1.00 52.00 82 GLU A CA 1
ATOM 652 C C . GLU A 1 82 ? -8.691 -12.546 -17.387 1.00 52.00 82 GLU A C 1
ATOM 654 O O . GLU A 1 82 ? -8.253 -13.443 -18.111 1.00 52.00 82 GLU A O 1
ATOM 659 N N . TYR A 1 83 ? -9.335 -12.819 -16.240 1.00 48.44 83 TYR A N 1
ATOM 660 C CA . TYR A 1 83 ? -9.637 -14.166 -15.714 1.00 48.44 83 TYR A CA 1
ATOM 661 C C . TYR A 1 83 ? -11.112 -14.323 -15.333 1.00 48.44 83 TYR A C 1
ATOM 663 O O . TYR A 1 83 ? -11.621 -15.461 -15.469 1.00 48.44 83 TYR A O 1
#

Secondary structure (DSSP, 8-state):
------PPPP-----THHHHHHHHHHHHHHHHH-S-HHHHHHHHHHHHHHHHT-S-EEEEEEETTTTEEEEEEEESGGGGTT-

Organism: NCBI:txid408172

Solvent-accessible surface area (backbone atoms only — not comparable to full-atom values): 5354 Å² total; per-residue (Å²): 134,86,80,78,78,77,73,78,76,79,80,78,73,78,66,57,63,65,59,52,51,51,49,54,53,51,49,52,52,56,48,73,72,48,93,48,67,66,61,38,51,53,50,48,50,52,55,51,30,68,72,72,68,50,81,53,53,72,44,69,46,78,41,76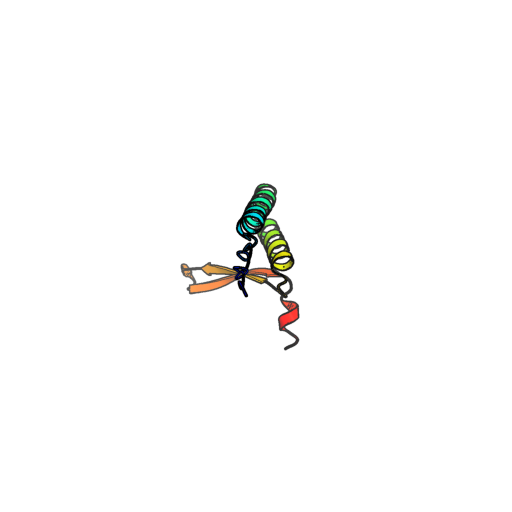,94,75,75,40,79,42,78,78,42,76,41,57,62,75,73,64,80,79,117

Radius of gyration: 21.24 Å; Cα contacts (8 Å, |Δi|>4): 60; chains: 1; bounding box: 62×62×30 Å

InterPro domains:
  IPR029016 GAF-like domain superfamily [G3DSA:3.30.450.40] (14-81)